Protein AF-A0A7Y5MEC4-F1 (afdb_monomer)

Structure (mmCIF, N/CA/C/O backbone):
data_AF-A0A7Y5MEC4-F1
#
_entry.id   AF-A0A7Y5MEC4-F1
#
loop_
_atom_site.group_PDB
_atom_site.id
_atom_site.type_symbol
_atom_site.label_atom_id
_atom_site.label_alt_id
_atom_site.label_comp_id
_atom_site.label_asym_id
_atom_site.label_entity_id
_atom_site.label_seq_id
_atom_site.pdbx_PDB_ins_code
_atom_site.Cartn_x
_atom_site.Cartn_y
_atom_site.Cartn_z
_atom_site.occupancy
_atom_site.B_iso_or_equiv
_atom_site.auth_seq_id
_atom_site.auth_comp_id
_atom_site.auth_asym_id
_atom_site.auth_atom_id
_atom_site.pdbx_PDB_model_num
ATOM 1 N N . MET A 1 1 ? 25.970 16.495 -40.097 1.00 57.34 1 MET A N 1
ATOM 2 C CA . MET A 1 1 ? 25.422 16.969 -41.390 1.00 57.34 1 MET A CA 1
ATOM 3 C C . MET A 1 1 ? 24.001 17.491 -41.197 1.00 57.34 1 MET A C 1
ATOM 5 O O . MET A 1 1 ? 23.224 16.815 -40.527 1.00 57.34 1 MET A O 1
ATOM 9 N N . PRO A 1 2 ? 23.646 18.664 -41.750 1.00 72.06 2 PRO A N 1
ATOM 10 C CA . PRO A 1 2 ? 22.309 19.242 -41.612 1.00 72.06 2 PRO A CA 1
ATOM 11 C C . PRO A 1 2 ? 21.247 18.375 -42.307 1.00 72.06 2 PRO A C 1
ATOM 13 O O . PRO A 1 2 ? 21.457 17.890 -43.427 1.00 72.06 2 PRO A O 1
ATOM 16 N N . LYS A 1 3 ? 20.114 18.167 -41.623 1.00 82.06 3 LYS A N 1
ATOM 17 C CA . LYS A 1 3 ? 18.958 17.402 -42.120 1.00 82.06 3 LYS A CA 1
ATOM 18 C C . LYS A 1 3 ? 18.258 18.204 -43.223 1.00 82.06 3 LYS A C 1
ATOM 20 O O . LYS A 1 3 ? 17.979 19.376 -43.014 1.00 82.06 3 LYS A O 1
ATOM 25 N N . THR A 1 4 ? 17.942 17.570 -44.356 1.00 87.00 4 THR A N 1
ATOM 26 C CA . THR A 1 4 ? 17.139 18.204 -45.421 1.00 87.00 4 THR A CA 1
ATOM 27 C C . THR A 1 4 ? 15.749 18.542 -44.904 1.00 87.00 4 THR A C 1
ATOM 29 O O . THR A 1 4 ? 15.162 17.752 -44.152 1.00 87.00 4 THR A O 1
ATOM 32 N N . SER A 1 5 ? 15.220 19.698 -45.285 1.00 91.81 5 SER A N 1
ATOM 33 C CA . SER A 1 5 ? 13.886 20.129 -44.871 1.00 91.81 5 SER A CA 1
ATOM 34 C C . SER A 1 5 ? 12.798 19.276 -45.548 1.00 91.81 5 SER A C 1
ATOM 36 O O . SER A 1 5 ? 13.018 18.648 -46.583 1.00 91.81 5 SER A O 1
ATOM 38 N N . ILE A 1 6 ? 11.601 19.189 -44.960 1.00 90.31 6 ILE A N 1
ATOM 39 C CA . ILE A 1 6 ? 10.481 18.454 -45.583 1.00 90.31 6 ILE A CA 1
ATOM 40 C C . ILE A 1 6 ? 10.092 19.035 -46.962 1.00 90.31 6 ILE A C 1
ATOM 42 O O . ILE A 1 6 ? 9.842 18.233 -47.866 1.00 90.31 6 ILE A O 1
ATOM 46 N N . PRO A 1 7 ? 10.076 20.368 -47.172 1.00 94.44 7 PRO A N 1
ATOM 47 C CA . PRO A 1 7 ? 9.883 20.960 -48.497 1.00 94.44 7 PRO A CA 1
ATOM 48 C C . PRO A 1 7 ? 10.911 20.490 -49.535 1.00 94.44 7 PRO A C 1
ATOM 50 O O . PRO A 1 7 ? 10.514 20.057 -50.615 1.00 94.44 7 PRO A O 1
ATOM 53 N N . GLU A 1 8 ? 12.204 20.470 -49.192 1.00 94.56 8 GLU A N 1
ATOM 54 C CA . GLU A 1 8 ? 13.262 19.972 -50.088 1.00 94.56 8 GLU A CA 1
ATOM 55 C C . GLU A 1 8 ? 13.022 18.516 -50.494 1.00 94.56 8 GLU A C 1
ATOM 57 O O . GLU A 1 8 ? 13.093 18.176 -51.670 1.00 94.56 8 GLU A O 1
ATOM 62 N N . ARG A 1 9 ? 12.662 17.652 -49.537 1.00 95.19 9 ARG A N 1
ATOM 63 C CA . ARG A 1 9 ? 12.383 16.231 -49.814 1.00 95.19 9 ARG A CA 1
ATOM 64 C C 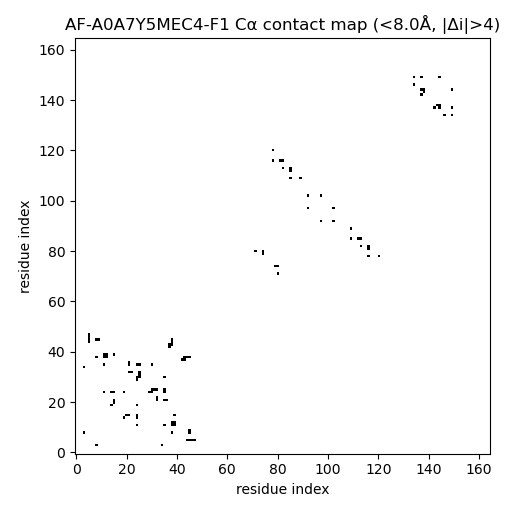. ARG A 1 9 ? 11.215 16.050 -50.782 1.00 95.19 9 ARG A C 1
ATOM 66 O O . ARG A 1 9 ? 11.245 15.156 -51.622 1.00 95.19 9 ARG A O 1
ATOM 73 N N . LYS A 1 10 ? 10.179 16.888 -50.668 1.00 95.38 10 LYS A N 1
ATOM 74 C CA . LYS A 1 10 ? 9.046 16.876 -51.603 1.00 95.38 10 LYS A CA 1
ATOM 75 C C . LYS A 1 10 ? 9.465 17.338 -52.998 1.00 95.38 10 LYS A C 1
ATOM 77 O O . LYS A 1 10 ? 9.006 16.738 -53.965 1.00 95.38 10 LYS A O 1
ATOM 82 N N . LYS A 1 11 ? 10.334 18.352 -53.098 1.00 96.75 11 LYS A N 1
ATOM 83 C CA . LYS A 1 11 ? 10.876 18.819 -54.383 1.00 96.75 11 LYS A CA 1
ATOM 84 C C . LYS A 1 11 ? 11.691 17.716 -55.070 1.00 96.75 11 LYS A C 1
ATOM 86 O O . LYS A 1 11 ? 11.413 17.422 -56.224 1.00 96.75 11 LYS A O 1
ATOM 91 N N . ILE A 1 12 ? 12.573 17.028 -54.336 1.00 96.75 12 ILE A N 1
ATOM 92 C CA . ILE A 1 12 ? 13.348 15.875 -54.841 1.00 96.75 12 ILE A CA 1
ATOM 93 C C . ILE A 1 12 ? 12.426 14.795 -55.421 1.00 96.75 12 ILE A C 1
ATOM 95 O O . ILE A 1 12 ? 12.640 14.331 -56.535 1.00 96.75 12 ILE A O 1
ATOM 99 N N . LEU A 1 13 ? 11.376 14.405 -54.687 1.00 96.00 13 LEU A N 1
ATOM 100 C CA . LEU A 1 13 ? 10.429 13.395 -55.172 1.00 96.00 13 LEU A CA 1
ATOM 101 C C . LEU A 1 13 ? 9.628 13.852 -56.392 1.00 96.00 13 LEU A C 1
ATOM 103 O O . LEU A 1 13 ? 9.186 13.003 -57.160 1.00 96.00 13 LEU A O 1
ATOM 107 N N . ARG A 1 14 ? 9.388 15.158 -56.541 1.00 97.12 14 ARG A N 1
ATOM 108 C CA . ARG A 1 14 ? 8.696 15.708 -57.706 1.00 97.12 14 ARG A CA 1
ATOM 109 C C . ARG A 1 14 ? 9.589 15.614 -58.939 1.00 97.12 14 ARG A C 1
ATOM 111 O O . ARG A 1 14 ? 9.205 14.933 -59.873 1.00 97.12 14 ARG A O 1
ATOM 118 N N . LEU A 1 15 ? 10.808 16.152 -58.859 1.00 97.06 15 LEU A N 1
ATOM 119 C CA . LEU A 1 15 ? 11.793 16.087 -59.944 1.00 97.06 15 LEU A CA 1
ATOM 120 C C . LEU A 1 15 ? 12.063 14.641 -60.379 1.00 97.06 15 LEU A C 1
ATOM 122 O O . LEU A 1 15 ? 12.055 14.334 -61.563 1.00 97.06 15 LEU A O 1
ATOM 126 N N . PHE A 1 16 ? 12.197 13.716 -59.426 1.00 96.94 16 PHE A N 1
ATOM 127 C CA . PHE A 1 16 ? 12.393 12.305 -59.759 1.00 96.94 16 PHE A CA 1
ATOM 128 C C . PHE A 1 16 ? 11.186 11.683 -60.486 1.00 96.94 16 PHE A C 1
ATOM 130 O O . PHE A 1 16 ? 11.358 10.878 -61.395 1.00 96.94 16 PHE A O 1
ATOM 137 N N . LYS A 1 17 ? 9.954 12.059 -60.114 1.00 96.62 17 LYS A N 1
ATOM 138 C CA . LYS A 1 17 ? 8.733 11.620 -60.818 1.00 96.62 17 LYS A CA 1
ATOM 139 C C . LYS A 1 17 ? 8.579 12.262 -62.193 1.00 96.62 17 LYS A C 1
ATOM 141 O O . LYS A 1 17 ? 7.991 11.640 -63.069 1.00 96.62 17 LYS A O 1
ATOM 146 N N . ASP A 1 18 ? 9.115 13.464 -62.358 1.00 97.19 18 ASP A N 1
ATOM 147 C CA . ASP A 1 18 ? 9.140 14.197 -63.622 1.00 97.19 18 ASP A CA 1
ATOM 148 C C . ASP A 1 18 ? 10.236 13.663 -64.576 1.00 97.19 18 ASP A C 1
ATOM 150 O O . ASP A 1 18 ? 10.350 14.133 -65.703 1.00 97.19 18 ASP A O 1
ATOM 154 N N . GLY A 1 19 ? 11.011 12.652 -64.153 1.00 97.00 19 GLY A N 1
ATOM 155 C CA . GLY A 1 19 ? 11.972 11.925 -64.988 1.00 97.00 19 GLY A CA 1
ATOM 156 C C . GLY A 1 19 ? 13.433 12.351 -64.828 1.00 97.00 19 GLY A C 1
ATOM 157 O O . GLY A 1 19 ? 14.292 11.789 -65.503 1.00 97.00 19 GLY A O 1
ATOM 158 N N . PHE A 1 20 ? 13.734 13.295 -63.931 1.00 97.12 20 PHE A N 1
ATOM 159 C CA . PHE A 1 20 ? 15.105 13.747 -63.691 1.00 97.12 20 PHE A CA 1
ATOM 160 C C . PHE A 1 20 ? 15.953 12.657 -63.026 1.00 97.12 20 PHE A C 1
ATOM 162 O O . PHE A 1 20 ? 15.521 11.960 -62.098 1.00 97.12 20 PHE A O 1
ATOM 169 N N . SER A 1 21 ? 17.199 12.546 -63.475 1.00 97.56 21 SER A N 1
ATOM 170 C CA . SER A 1 21 ? 18.200 11.652 -62.906 1.00 97.56 21 SER A CA 1
ATOM 171 C C . SER A 1 21 ? 18.686 12.141 -61.537 1.00 97.56 21 SER A C 1
ATOM 173 O O . SER A 1 21 ? 18.574 13.310 -61.169 1.00 97.56 21 SER A O 1
ATOM 175 N N . ILE A 1 22 ? 19.278 11.235 -60.752 1.00 95.31 22 ILE A N 1
ATOM 176 C CA . ILE A 1 22 ? 19.803 11.577 -59.421 1.00 95.31 22 ILE A CA 1
ATOM 177 C C . ILE A 1 22 ? 20.897 12.656 -59.509 1.00 95.31 22 ILE A C 1
ATOM 179 O O . ILE A 1 22 ? 20.962 13.498 -58.618 1.00 95.31 22 ILE A O 1
ATOM 183 N N . GLN A 1 23 ? 21.720 12.649 -60.563 1.00 97.06 23 GLN A N 1
ATOM 184 C CA . GLN A 1 23 ? 22.792 13.631 -60.768 1.00 97.06 23 GLN A CA 1
ATOM 185 C C . GLN A 1 23 ? 22.227 15.027 -61.051 1.00 97.06 23 GLN A C 1
ATOM 187 O O . GLN A 1 23 ? 22.593 15.973 -60.364 1.00 97.06 23 GLN A O 1
ATOM 192 N N . GLU A 1 24 ? 21.244 15.141 -61.946 1.00 97.44 24 GLU A N 1
ATOM 193 C CA . GLU A 1 24 ? 20.594 16.427 -62.246 1.00 97.44 24 GLU A CA 1
ATOM 194 C C . GLU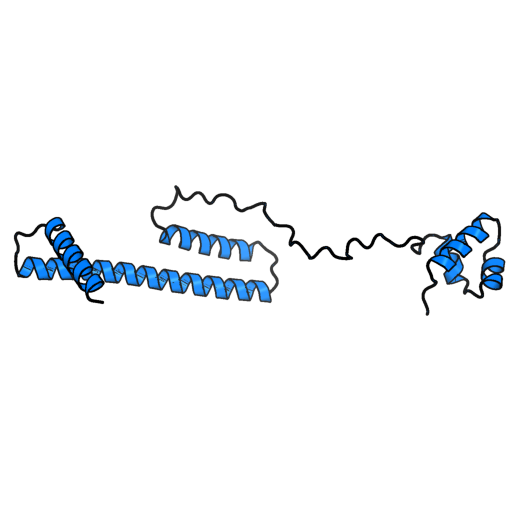 A 1 24 ? 19.933 17.034 -61.001 1.00 97.44 24 GLU A C 1
ATOM 196 O O . GLU A 1 24 ? 20.047 18.231 -60.748 1.00 97.44 24 GLU A O 1
ATOM 201 N N . ILE A 1 25 ? 19.303 16.203 -60.160 1.00 97.31 25 ILE A N 1
ATOM 202 C CA . ILE A 1 25 ? 18.698 16.659 -58.899 1.00 97.31 25 ILE A CA 1
ATOM 203 C C . ILE A 1 25 ? 19.771 17.100 -57.887 1.00 97.31 25 ILE A C 1
ATOM 205 O O . ILE A 1 25 ? 19.538 18.031 -57.109 1.00 97.31 25 ILE A O 1
ATOM 209 N N . MET A 1 26 ? 20.931 16.432 -57.855 1.00 97.00 26 MET A N 1
ATOM 210 C CA . MET A 1 26 ? 22.056 16.841 -57.005 1.00 97.00 26 MET A CA 1
ATOM 211 C C . MET A 1 26 ? 22.575 18.216 -57.406 1.00 97.00 26 MET A C 1
ATOM 213 O O . MET A 1 26 ? 22.766 19.051 -56.521 1.00 97.00 26 MET A O 1
ATOM 217 N N . ASP A 1 27 ? 22.755 18.439 -58.705 1.00 97.31 27 ASP A N 1
ATOM 218 C CA . ASP A 1 27 ? 23.302 19.677 -59.252 1.00 97.31 27 ASP A CA 1
ATOM 219 C C . ASP A 1 27 ? 22.308 20.833 -59.095 1.00 97.31 27 ASP A C 1
ATOM 221 O O . ASP A 1 27 ? 22.673 21.897 -58.595 1.00 97.31 27 ASP A O 1
ATOM 225 N N . GLU A 1 28 ? 21.023 20.612 -59.401 1.00 96.56 28 GLU A N 1
ATOM 226 C CA . GLU A 1 28 ? 19.985 21.645 -59.274 1.00 96.56 28 GLU A CA 1
ATOM 227 C C . GLU A 1 28 ? 19.785 22.090 -57.815 1.00 96.56 28 GLU A C 1
ATOM 229 O O . GLU A 1 28 ? 19.537 23.264 -57.534 1.00 96.56 28 GLU A O 1
ATOM 234 N N . MET A 1 29 ? 19.866 21.159 -56.859 1.00 95.50 29 MET A N 1
ATOM 235 C CA . MET A 1 29 ? 19.602 21.449 -55.444 1.00 95.50 29 MET A CA 1
ATOM 236 C C . MET A 1 29 ? 20.869 21.633 -54.600 1.00 95.50 29 MET A C 1
ATOM 238 O O . MET A 1 29 ? 20.753 21.910 -53.403 1.00 95.50 29 MET A O 1
ATOM 242 N N . ASN A 1 30 ? 22.056 21.473 -55.193 1.00 95.88 30 ASN A N 1
ATOM 243 C CA . ASN A 1 30 ? 23.352 21.430 -54.512 1.00 95.88 30 ASN A CA 1
ATOM 244 C C . ASN A 1 30 ? 23.342 20.490 -53.284 1.00 95.88 30 ASN A C 1
ATOM 246 O O . ASN A 1 30 ? 23.681 20.863 -52.154 1.00 95.88 30 ASN A O 1
ATOM 250 N N . LEU A 1 31 ? 22.863 19.258 -53.487 1.00 95.00 31 LEU A N 1
ATOM 251 C CA . LEU A 1 31 ? 22.728 18.242 -52.440 1.00 95.00 31 LEU A CA 1
ATOM 252 C C . LEU A 1 31 ? 23.649 17.051 -52.692 1.00 95.00 31 LEU A C 1
ATOM 254 O O . LEU A 1 31 ? 23.906 16.656 -53.821 1.00 95.00 31 LEU A O 1
ATOM 258 N N . SER A 1 32 ? 24.098 16.405 -51.612 1.00 95.25 32 SER A N 1
ATOM 259 C CA . SER A 1 32 ? 24.890 15.183 -51.740 1.00 95.25 32 SER A CA 1
ATOM 260 C C . SER A 1 32 ? 24.057 14.015 -52.276 1.00 95.25 32 SER A C 1
ATOM 262 O O . SER A 1 32 ? 22.882 13.861 -51.928 1.00 95.25 32 SER A O 1
ATOM 264 N N . TYR A 1 33 ? 24.709 13.130 -53.033 1.00 94.25 33 TYR A N 1
ATOM 265 C CA . TYR A 1 33 ? 24.117 11.908 -53.587 1.00 94.25 33 TYR A CA 1
ATOM 266 C C . TYR A 1 33 ? 23.288 11.130 -52.561 1.00 94.25 33 TYR A C 1
ATOM 268 O O . TYR A 1 33 ? 22.117 10.830 -52.785 1.00 94.25 33 TYR A O 1
ATOM 276 N N . PHE A 1 34 ? 23.851 10.886 -51.373 1.00 92.50 34 PHE A N 1
ATOM 277 C CA . PHE A 1 34 ? 23.171 10.140 -50.314 1.00 92.50 34 PHE A CA 1
ATOM 278 C C . PHE A 1 34 ? 21.879 10.805 -49.827 1.00 92.50 34 PHE A C 1
ATOM 280 O O . PHE A 1 34 ? 20.951 10.105 -49.424 1.00 92.50 34 PHE A O 1
ATOM 287 N N . LYS A 1 35 ? 21.786 12.141 -49.844 1.00 92.31 35 LYS A N 1
ATOM 288 C CA . LYS A 1 35 ? 20.556 12.846 -49.455 1.00 92.31 35 LYS A CA 1
ATOM 289 C C . LYS A 1 35 ? 19.454 12.623 -50.484 1.00 92.31 35 LYS A C 1
ATOM 291 O O . LYS A 1 35 ? 18.337 12.299 -50.089 1.00 92.31 35 LYS A O 1
ATOM 296 N N . VAL A 1 36 ? 19.779 12.757 -51.768 1.00 94.00 36 VAL A N 1
ATOM 297 C CA . VAL A 1 36 ? 18.835 12.541 -52.873 1.00 94.00 36 VAL A CA 1
ATOM 298 C C . VAL A 1 36 ? 18.404 11.073 -52.909 1.00 94.00 36 VAL A C 1
ATOM 300 O O . VAL A 1 36 ? 17.213 10.775 -52.822 1.00 94.00 36 VAL A O 1
ATOM 3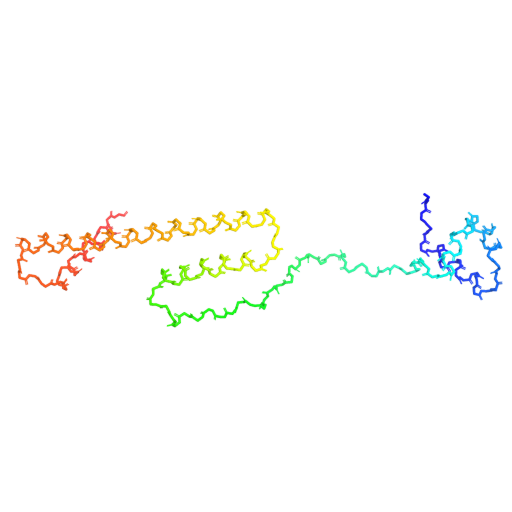03 N N . TYR A 1 37 ? 19.367 10.149 -52.878 1.00 94.00 37 TYR A N 1
ATOM 304 C CA . TYR A 1 37 ? 19.128 8.705 -52.881 1.00 94.00 37 TYR A CA 1
ATOM 305 C C . TYR A 1 37 ? 18.225 8.245 -51.726 1.00 94.00 37 TYR A C 1
ATOM 307 O O . TYR A 1 37 ? 17.242 7.542 -51.947 1.00 94.00 37 TYR A O 1
ATOM 315 N N . ASN A 1 38 ? 18.497 8.675 -50.488 1.00 93.19 38 ASN A N 1
ATOM 316 C CA . ASN A 1 38 ? 17.699 8.262 -49.327 1.00 93.19 38 ASN A CA 1
ATOM 317 C C . ASN A 1 38 ? 16.252 8.783 -49.367 1.00 93.19 38 ASN A C 1
ATOM 319 O O . ASN A 1 38 ? 15.361 8.152 -48.794 1.00 93.19 38 ASN A O 1
ATOM 323 N N . VAL A 1 39 ? 16.011 9.926 -50.017 1.00 93.88 39 VAL A N 1
ATOM 324 C CA . VAL A 1 39 ? 14.658 10.463 -50.216 1.00 93.88 39 VAL A CA 1
ATOM 325 C C . VAL A 1 39 ? 13.918 9.666 -51.286 1.00 93.88 39 VAL A C 1
ATOM 327 O O . VAL A 1 39 ? 12.783 9.261 -51.041 1.00 93.88 39 VAL A O 1
ATOM 330 N N . VAL A 1 40 ? 14.568 9.382 -52.419 1.00 94.25 40 VAL A N 1
ATOM 331 C CA . VAL A 1 40 ? 14.000 8.578 -53.517 1.00 94.25 40 VAL A CA 1
ATOM 332 C C . VAL A 1 40 ? 13.665 7.156 -53.053 1.00 94.25 40 VAL A C 1
ATOM 334 O O . VAL A 1 40 ? 12.580 6.657 -53.326 1.00 94.25 40 VAL A O 1
ATOM 337 N N . GLN A 1 41 ? 14.541 6.539 -52.258 1.00 94.25 41 GLN A N 1
ATOM 338 C CA . GLN A 1 41 ? 14.341 5.205 -51.674 1.00 94.25 41 GLN A CA 1
ATOM 339 C C . GLN A 1 41 ? 13.315 5.168 -50.525 1.00 94.25 41 GLN A C 1
ATOM 341 O O . GLN A 1 41 ? 13.139 4.132 -49.888 1.00 94.25 41 GLN A O 1
ATOM 346 N N . GLY A 1 42 ? 12.681 6.294 -50.177 1.00 90.31 42 GLY A N 1
ATOM 347 C CA . GLY A 1 42 ? 11.663 6.343 -49.121 1.00 90.31 42 GLY A CA 1
ATOM 348 C C . GLY A 1 42 ? 12.192 6.116 -47.699 1.00 90.31 42 GLY A C 1
ATOM 349 O O . GLY A 1 42 ? 11.406 5.980 -46.763 1.00 90.31 42 GLY A O 1
ATOM 350 N N . ARG A 1 43 ? 13.515 6.129 -47.492 1.00 88.88 43 ARG A N 1
ATOM 351 C CA . ARG A 1 43 ? 14.149 5.940 -46.170 1.00 88.88 43 ARG A CA 1
ATOM 352 C C . ARG A 1 43 ? 13.967 7.144 -45.248 1.00 88.88 43 ARG A C 1
ATOM 354 O O . ARG A 1 43 ? 14.267 7.084 -44.057 1.00 88.88 43 ARG A O 1
ATOM 361 N N . VAL A 1 44 ? 13.484 8.258 -45.795 1.00 89.06 44 VAL A N 1
ATOM 362 C CA . VAL A 1 44 ? 13.280 9.512 -45.078 1.00 89.06 44 VAL A CA 1
ATOM 363 C C . VAL A 1 44 ? 11.809 9.910 -45.135 1.00 89.06 44 VAL A C 1
ATOM 365 O O . VAL A 1 44 ? 11.214 10.002 -46.205 1.00 89.06 44 VAL A O 1
ATOM 368 N N . LYS A 1 45 ? 11.221 10.223 -43.973 1.00 86.75 45 LYS A N 1
ATOM 369 C CA . LYS A 1 45 ? 9.831 10.695 -43.881 1.00 86.75 45 LYS A CA 1
ATOM 370 C C . LYS A 1 45 ? 9.650 11.996 -44.676 1.00 86.75 45 LYS A C 1
ATOM 372 O O . LYS A 1 45 ? 10.342 12.987 -44.422 1.00 86.75 45 LYS A O 1
ATOM 377 N N . THR A 1 46 ? 8.704 12.001 -45.612 1.00 83.00 46 THR A N 1
ATOM 378 C CA . THR A 1 46 ? 8.388 13.145 -46.497 1.00 83.00 46 THR A CA 1
ATOM 379 C C . THR A 1 46 ? 7.134 13.913 -46.083 1.00 83.00 46 THR A C 1
ATOM 381 O O . THR A 1 46 ? 6.808 14.958 -46.649 1.00 83.00 46 THR A O 1
ATOM 384 N N . ARG A 1 47 ? 6.439 13.423 -45.056 1.00 84.31 47 ARG A N 1
ATOM 385 C CA . ARG A 1 47 ? 5.326 14.102 -44.395 1.00 84.31 47 ARG A CA 1
ATOM 386 C C . ARG A 1 47 ? 5.720 14.401 -42.956 1.00 84.31 47 ARG A C 1
ATOM 388 O O . ARG A 1 47 ? 6.455 13.628 -42.338 1.00 84.31 47 ARG A O 1
ATOM 395 N N . TYR A 1 48 ? 5.214 15.509 -42.421 1.00 77.50 48 TYR A N 1
ATOM 396 C CA . TYR A 1 48 ? 5.199 15.697 -40.977 1.00 77.50 48 TYR A CA 1
ATOM 397 C C . TYR A 1 48 ? 4.364 14.552 -40.405 1.00 77.50 48 TYR A C 1
ATOM 399 O O . TYR A 1 48 ? 3.198 14.405 -40.764 1.00 77.50 48 TYR A O 1
ATOM 407 N N . SER A 1 49 ? 4.963 13.702 -39.570 1.00 67.50 49 SER A N 1
ATOM 408 C CA . SER A 1 49 ? 4.157 12.812 -38.740 1.00 67.50 49 SER A CA 1
ATOM 409 C C . SER A 1 49 ? 3.220 13.695 -37.929 1.00 67.50 49 SER A C 1
ATOM 411 O O . SER A 1 49 ? 3.691 14.691 -37.367 1.00 67.50 49 SER A O 1
ATOM 413 N N . HIS A 1 50 ? 1.930 13.357 -37.863 1.00 63.28 50 HIS A N 1
ATOM 414 C CA . HIS A 1 50 ? 1.056 13.989 -36.884 1.00 63.28 50 HIS A CA 1
ATOM 415 C C . HIS A 1 50 ? 1.728 13.833 -35.524 1.00 63.28 50 HIS A C 1
ATOM 417 O O . HIS A 1 50 ? 1.956 12.725 -35.046 1.00 63.28 50 HIS A O 1
ATOM 423 N N . ARG A 1 51 ? 2.157 14.960 -34.954 1.00 56.75 51 ARG A N 1
ATOM 424 C CA . ARG A 1 51 ? 2.636 15.007 -33.582 1.00 56.75 51 ARG A CA 1
ATOM 425 C C . ARG A 1 51 ? 1.377 14.831 -32.739 1.00 56.75 51 ARG A C 1
ATOM 427 O O . ARG A 1 51 ? 0.671 15.806 -32.513 1.00 56.75 51 ARG A O 1
ATOM 434 N N . SER A 1 52 ? 1.083 13.601 -32.331 1.00 57.34 52 SER A N 1
ATOM 435 C CA . SER A 1 52 ? 0.044 13.315 -31.333 1.00 57.34 52 SER A CA 1
ATOM 436 C C . SER A 1 52 ? 0.350 13.985 -29.985 1.00 57.34 52 SER A C 1
ATOM 438 O O . SER A 1 52 ? -0.547 14.175 -29.178 1.00 57.34 52 SER A O 1
ATOM 440 N N . ASP A 1 53 ? 1.601 14.413 -29.776 1.00 57.59 53 ASP A N 1
ATOM 441 C CA . ASP A 1 53 ? 2.110 14.939 -28.503 1.00 57.59 53 ASP A CA 1
ATOM 442 C C . ASP A 1 53 ? 2.094 16.471 -28.368 1.00 57.59 53 ASP A C 1
ATOM 444 O O . ASP A 1 53 ? 2.758 17.022 -27.491 1.00 57.59 53 ASP A O 1
ATOM 448 N N . LYS A 1 54 ? 1.364 17.216 -29.209 1.00 54.09 54 LYS A N 1
ATOM 449 C CA . LYS A 1 54 ? 1.093 18.632 -28.897 1.00 54.09 54 LYS A CA 1
ATOM 450 C C . LYS A 1 54 ? -0.172 18.737 -28.045 1.00 54.09 54 LYS A C 1
ATOM 452 O O . LYS A 1 54 ? -1.234 19.055 -28.560 1.00 54.09 54 LYS A O 1
ATOM 457 N N . GLY A 1 55 ? -0.023 18.499 -26.742 1.00 56.44 55 GLY A N 1
ATOM 458 C CA . GLY A 1 55 ? -0.991 18.962 -25.740 1.00 56.44 55 GLY A CA 1
ATOM 459 C C . GLY A 1 55 ? -1.903 17.911 -25.114 1.00 56.44 55 GLY A C 1
ATOM 460 O O . GLY A 1 55 ? -2.820 18.284 -24.394 1.00 56.44 55 GLY A O 1
ATOM 461 N N . ILE A 1 56 ? -1.649 16.619 -25.312 1.00 50.81 56 ILE A N 1
ATOM 462 C CA . ILE A 1 56 ? -2.204 15.610 -24.410 1.00 50.81 56 ILE A CA 1
ATOM 463 C C . ILE A 1 56 ? -1.218 15.549 -23.246 1.00 50.81 56 ILE A C 1
ATOM 465 O O . ILE A 1 56 ? -0.135 14.972 -23.363 1.00 50.81 56 ILE A O 1
ATOM 469 N N . SER A 1 57 ? -1.563 16.208 -22.131 1.00 49.75 57 SER A N 1
ATOM 470 C CA . SER A 1 57 ? -1.058 15.789 -20.822 1.00 49.75 57 SER A CA 1
ATOM 471 C C . SER A 1 57 ? -1.083 14.268 -20.824 1.00 49.75 57 SER A C 1
ATOM 473 O O . SER A 1 57 ? -2.056 13.696 -21.312 1.00 49.75 57 SER A O 1
ATOM 475 N N . ARG A 1 58 ? -0.031 13.585 -20.361 1.00 50.00 58 ARG A N 1
ATOM 476 C CA . ARG A 1 58 ? -0.171 12.157 -20.076 1.00 50.00 58 ARG A CA 1
ATOM 477 C C . ARG A 1 58 ? -1.312 12.050 -19.063 1.00 50.00 58 ARG A C 1
ATOM 479 O O . ARG A 1 58 ? -1.073 12.121 -17.865 1.00 50.00 58 ARG A O 1
ATOM 486 N N . LYS A 1 59 ? -2.550 11.896 -19.536 1.00 52.03 59 LYS A N 1
ATOM 487 C CA . LYS A 1 59 ? -3.516 11.051 -18.880 1.00 52.03 59 LYS A CA 1
ATOM 488 C C . LYS A 1 59 ? -2.767 9.741 -18.864 1.00 52.03 59 LYS A C 1
ATOM 490 O O . LYS A 1 59 ? -2.604 9.093 -19.901 1.00 52.03 59 LYS A O 1
ATOM 495 N N . VAL A 1 60 ? -2.136 9.483 -17.718 1.00 55.25 60 VAL A N 1
ATOM 496 C CA . VAL A 1 60 ? -1.909 8.133 -17.229 1.00 55.25 60 VAL A CA 1
ATOM 497 C C . VAL A 1 60 ? -3.116 7.381 -17.752 1.00 55.25 60 VAL A C 1
ATOM 499 O O . VAL A 1 60 ? -4.239 7.798 -17.476 1.00 55.25 60 VAL A O 1
ATOM 502 N N . LYS A 1 61 ? -2.907 6.459 -18.699 1.00 49.75 61 LYS A N 1
ATOM 503 C CA . LYS A 1 61 ? -3.988 5.554 -19.060 1.00 49.75 61 LYS A CA 1
ATOM 504 C C . LYS A 1 61 ? -4.389 4.997 -17.718 1.00 49.75 61 LYS A C 1
ATOM 506 O O . LYS A 1 61 ? -3.547 4.358 -17.093 1.00 49.75 61 LYS A O 1
ATOM 511 N N . ASP A 1 62 ? -5.565 5.390 -17.249 1.00 49.78 62 ASP A N 1
ATOM 512 C CA . ASP A 1 62 ? -6.126 4.829 -16.052 1.00 49.78 62 ASP A CA 1
ATOM 513 C C . ASP A 1 62 ? -6.044 3.330 -16.299 1.00 49.78 62 ASP A C 1
ATOM 515 O O . ASP A 1 62 ? -6.688 2.791 -17.207 1.00 49.78 62 ASP A O 1
ATOM 519 N N . ASP A 1 63 ? -5.177 2.663 -15.543 1.00 54.06 63 ASP A N 1
ATOM 520 C CA . ASP A 1 63 ? -5.251 1.232 -15.313 1.00 54.06 63 ASP A CA 1
ATOM 521 C C . ASP A 1 63 ? -6.529 0.998 -14.477 1.00 54.06 63 ASP A C 1
ATOM 523 O O . ASP A 1 63 ? -6.520 0.403 -13.410 1.00 54.06 63 ASP A O 1
ATOM 527 N N . GLU A 1 64 ? -7.667 1.489 -14.985 1.00 48.56 64 GLU A N 1
ATOM 528 C CA . GLU A 1 64 ? -9.039 1.315 -14.507 1.00 48.56 64 GLU A CA 1
ATOM 529 C C . GLU A 1 64 ? -9.471 -0.154 -14.624 1.00 48.56 64 GLU A C 1
ATOM 531 O O . GLU A 1 64 ? -10.566 -0.544 -14.228 1.00 48.56 64 GLU A O 1
ATOM 536 N N . LYS A 1 65 ? -8.596 -1.007 -15.157 1.00 48.41 65 LYS A N 1
ATOM 537 C CA . LYS A 1 65 ? -8.752 -2.450 -15.162 1.00 48.41 65 LYS A CA 1
ATOM 538 C C . LYS A 1 65 ? -7.907 -3.031 -14.040 1.00 48.41 65 LYS A C 1
ATOM 540 O O . LYS A 1 65 ? -6.751 -3.351 -14.281 1.00 48.41 65 LYS A O 1
ATOM 545 N N . LEU A 1 66 ? -8.546 -3.176 -12.876 1.00 50.66 66 LEU A N 1
ATOM 546 C CA . LEU A 1 66 ? -8.201 -4.004 -11.702 1.00 50.66 66 LEU A CA 1
ATOM 547 C C . LEU A 1 66 ? -8.238 -3.242 -10.366 1.00 50.66 66 LEU A C 1
ATOM 549 O O . LEU A 1 66 ? -7.469 -3.530 -9.456 1.00 50.66 66 LEU A O 1
ATOM 553 N N . ALA A 1 67 ? -9.226 -2.370 -10.164 1.00 51.97 67 ALA A N 1
ATOM 554 C CA . ALA A 1 67 ? -9.942 -2.465 -8.893 1.00 51.97 67 ALA A CA 1
ATOM 555 C C . ALA A 1 67 ? -10.891 -3.668 -9.014 1.00 51.97 67 ALA A C 1
ATOM 557 O O . ALA A 1 67 ? -12.091 -3.510 -9.221 1.00 51.97 67 ALA A O 1
ATOM 558 N N . GLU A 1 68 ? -10.338 -4.888 -8.989 1.00 60.97 68 GLU A N 1
ATOM 559 C CA . GLU A 1 68 ? -11.146 -6.044 -8.600 1.00 60.97 68 GLU A CA 1
ATOM 560 C C . GLU A 1 68 ? -11.794 -5.640 -7.276 1.00 60.97 68 GLU A C 1
ATOM 562 O O . GLU A 1 68 ? -11.083 -5.250 -6.346 1.00 60.97 68 GLU A O 1
ATOM 567 N N . GLN A 1 69 ? -13.131 -5.604 -7.233 1.00 61.22 69 GLN A N 1
ATOM 568 C CA . GLN A 1 69 ? -13.844 -5.385 -5.981 1.00 61.22 69 GLN A CA 1
ATOM 569 C C . GLN A 1 69 ? -13.287 -6.404 -5.003 1.00 61.22 69 GLN A C 1
ATOM 571 O O . GLN A 1 69 ? -13.435 -7.609 -5.210 1.00 61.22 69 GLN A O 1
ATOM 576 N N . VAL A 1 70 ? -12.554 -5.919 -4.003 1.00 68.00 70 VAL A N 1
ATOM 577 C CA . VAL A 1 70 ? -11.992 -6.826 -3.024 1.00 68.00 70 VAL A CA 1
ATOM 578 C C . VAL A 1 70 ? -13.171 -7.340 -2.231 1.00 68.00 70 VAL A C 1
ATOM 580 O O . VAL A 1 70 ? -13.871 -6.557 -1.593 1.00 68.00 70 VAL A O 1
ATOM 583 N N . ASP A 1 71 ? -13.412 -8.638 -2.345 1.00 78.19 71 ASP A N 1
ATOM 584 C CA . ASP A 1 71 ? -14.457 -9.304 -1.596 1.00 78.19 71 ASP A CA 1
ATOM 585 C C . ASP A 1 71 ? -14.151 -9.160 -0.100 1.00 78.19 71 ASP A C 1
ATOM 587 O O . ASP A 1 71 ? -13.170 -9.706 0.414 1.00 78.19 71 ASP A O 1
ATOM 591 N N . LEU A 1 72 ? -14.947 -8.330 0.574 1.00 79.62 72 LEU A N 1
ATOM 592 C CA . LEU A 1 72 ? -14.827 -8.072 2.005 1.00 79.62 72 LEU A CA 1
ATOM 593 C C . LEU A 1 72 ? -15.570 -9.124 2.832 1.00 79.62 72 LEU A C 1
ATOM 595 O O . LEU A 1 72 ? -15.339 -9.198 4.036 1.00 79.62 72 LEU A O 1
ATOM 599 N N . GLU A 1 73 ? -16.418 -9.954 2.215 1.00 85.62 73 GLU A N 1
ATOM 600 C CA . GLU A 1 73 ? -17.228 -10.949 2.928 1.00 85.62 73 GLU A CA 1
ATOM 601 C C . GLU A 1 73 ? -16.358 -12.034 3.585 1.00 85.62 73 GLU A C 1
ATOM 603 O O . GLU A 1 73 ? -16.766 -12.658 4.562 1.00 85.62 73 GLU A O 1
ATOM 608 N N . GLY A 1 74 ? -15.124 -12.220 3.103 1.00 85.56 74 GLY A N 1
ATOM 609 C CA . GLY A 1 74 ? -14.153 -13.155 3.672 1.00 85.56 74 GLY A CA 1
ATOM 610 C C . GLY A 1 74 ? -13.437 -12.681 4.943 1.00 85.56 74 GLY A C 1
ATOM 611 O O . GLY A 1 74 ? -12.650 -13.451 5.498 1.00 85.56 74 GLY A O 1
ATOM 612 N N . PHE A 1 75 ? -13.660 -11.445 5.407 1.00 87.75 75 PHE A N 1
ATOM 613 C CA . PHE A 1 75 ? -12.915 -10.863 6.528 1.00 87.75 75 PHE A CA 1
ATOM 614 C C . PHE A 1 75 ? -13.833 -10.471 7.688 1.00 87.75 75 PHE A C 1
ATOM 616 O O . PHE A 1 75 ? -14.773 -9.698 7.530 1.00 87.75 75 PHE A O 1
ATOM 623 N N . ASN A 1 76 ? -13.510 -10.963 8.887 1.00 86.62 76 ASN A N 1
ATOM 624 C CA . ASN A 1 76 ? -14.252 -10.639 10.110 1.00 86.62 76 ASN A CA 1
ATOM 625 C C . ASN A 1 76 ? -13.819 -9.302 10.731 1.00 86.62 76 ASN A C 1
ATOM 627 O O . ASN A 1 76 ? -14.573 -8.690 11.485 1.00 86.62 76 ASN A O 1
ATOM 631 N N . ASP A 1 77 ? -12.588 -8.868 10.452 1.00 87.44 77 ASP A N 1
ATOM 632 C CA . ASP A 1 77 ? -11.983 -7.658 11.002 1.00 87.44 77 ASP A CA 1
ATOM 633 C C . ASP A 1 77 ? -11.185 -6.932 9.907 1.00 87.44 77 ASP A C 1
ATOM 635 O O . ASP A 1 77 ? -10.553 -7.546 9.042 1.00 87.44 77 ASP A O 1
ATOM 639 N N . VAL A 1 78 ? -11.166 -5.601 9.984 1.00 85.06 78 VAL A N 1
ATOM 640 C CA . VAL A 1 78 ? -10.341 -4.720 9.147 1.00 85.06 78 VAL A CA 1
ATOM 641 C C . VAL A 1 78 ? -8.860 -5.088 9.268 1.00 85.06 78 VAL A C 1
ATOM 643 O O . VAL A 1 78 ? -8.111 -4.989 8.298 1.00 85.06 78 VAL A O 1
ATOM 646 N N . HIS A 1 79 ? -8.429 -5.548 10.444 1.00 87.25 79 HIS A N 1
ATOM 647 C CA . HIS A 1 79 ? -7.051 -5.980 10.670 1.00 87.25 79 HIS A CA 1
ATOM 648 C C . HIS A 1 79 ? -6.671 -7.177 9.792 1.00 87.25 79 HIS A C 1
ATOM 650 O O . HIS A 1 79 ? -5.621 -7.143 9.151 1.00 87.25 79 HIS A O 1
ATOM 656 N N . ASP A 1 80 ? -7.535 -8.190 9.712 1.00 87.38 80 ASP A N 1
ATOM 657 C CA . ASP A 1 80 ? -7.295 -9.401 8.919 1.00 87.38 80 ASP A CA 1
ATOM 658 C C . ASP A 1 80 ? -7.219 -9.062 7.426 1.00 87.38 80 ASP A C 1
ATOM 660 O O . ASP A 1 80 ? -6.342 -9.542 6.702 1.00 87.38 80 ASP A O 1
ATOM 664 N N . PHE A 1 81 ? -8.095 -8.158 6.979 1.00 89.31 81 PHE A N 1
ATOM 665 C CA . PHE A 1 81 ? -8.065 -7.620 5.624 1.00 89.31 81 PHE A CA 1
ATOM 666 C C . PHE A 1 81 ? -6.734 -6.921 5.316 1.00 89.31 81 PHE A C 1
ATOM 668 O O . PHE A 1 81 ? -6.103 -7.193 4.292 1.00 89.31 81 PHE A O 1
ATOM 675 N N . MET A 1 82 ? -6.270 -6.044 6.208 1.00 90.25 82 MET A N 1
ATOM 676 C CA . MET A 1 82 ? -5.015 -5.316 6.017 1.00 90.25 82 MET A CA 1
ATOM 677 C C . MET A 1 82 ? -3.800 -6.254 6.002 1.00 90.25 82 MET A C 1
ATOM 679 O O . MET A 1 82 ? -2.905 -6.077 5.173 1.00 90.25 82 MET A O 1
ATOM 683 N N . GLU A 1 83 ? -3.770 -7.284 6.854 1.00 92.38 83 GLU A N 1
ATOM 684 C CA . GLU A 1 83 ? -2.718 -8.310 6.816 1.00 92.38 83 GLU A CA 1
ATOM 685 C C . GLU A 1 83 ? -2.712 -9.058 5.485 1.00 92.38 83 GLU A C 1
ATOM 687 O O . GLU A 1 83 ? -1.655 -9.233 4.870 1.00 92.38 83 GLU A O 1
ATOM 692 N N . HIS A 1 84 ? -3.892 -9.438 4.997 1.00 90.44 84 HIS A N 1
ATOM 693 C CA . HIS A 1 84 ? -4.027 -10.083 3.701 1.00 90.44 84 HIS A CA 1
ATOM 694 C C . HIS A 1 84 ? -3.519 -9.190 2.555 1.00 90.44 84 HIS A C 1
ATOM 696 O O . HIS A 1 84 ? -2.760 -9.658 1.702 1.00 90.44 84 HIS A O 1
ATOM 702 N N . GLN A 1 85 ? -3.850 -7.895 2.560 1.00 89.38 85 GLN A N 1
ATOM 703 C CA . GLN A 1 85 ? -3.360 -6.944 1.555 1.00 89.38 85 GLN A CA 1
ATOM 704 C C . GLN A 1 85 ? -1.833 -6.798 1.578 1.00 89.38 85 GLN A C 1
ATOM 706 O O . GLN A 1 85 ? -1.197 -6.841 0.522 1.00 89.38 85 GLN A O 1
ATOM 711 N N . ILE A 1 86 ? -1.219 -6.705 2.763 1.00 93.31 86 ILE A N 1
ATOM 712 C CA . ILE A 1 86 ? 0.247 -6.660 2.909 1.00 93.31 86 ILE A CA 1
ATOM 713 C C . ILE A 1 86 ? 0.887 -7.898 2.262 1.00 93.31 86 ILE A C 1
ATOM 715 O O . ILE A 1 86 ? 1.856 -7.776 1.507 1.00 93.31 86 ILE A O 1
ATOM 719 N N . VAL A 1 87 ? 0.325 -9.089 2.498 1.00 93.62 87 VAL A N 1
ATOM 720 C CA . VAL A 1 87 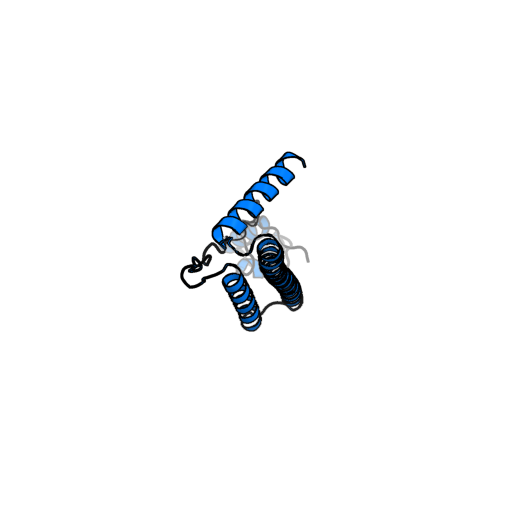? 0.817 -10.346 1.909 1.00 93.62 87 VAL A CA 1
ATOM 721 C C . VAL A 1 87 ? 0.653 -10.365 0.388 1.00 93.62 87 VAL A C 1
ATOM 723 O O . VAL A 1 87 ? 1.566 -10.801 -0.321 1.00 93.62 87 VAL A O 1
ATOM 726 N N . LEU A 1 88 ? -0.478 -9.887 -0.140 1.00 90.50 88 LEU A N 1
ATOM 727 C CA . LEU A 1 88 ? -0.708 -9.812 -1.584 1.00 90.50 88 LEU A CA 1
ATOM 728 C C . LEU A 1 88 ? 0.288 -8.882 -2.279 1.00 90.50 88 LEU A C 1
ATOM 730 O O . LEU A 1 88 ? 0.858 -9.264 -3.305 1.00 90.50 88 LEU A O 1
ATOM 734 N N . ILE A 1 89 ? 0.545 -7.704 -1.707 1.00 91.00 89 ILE A N 1
ATOM 735 C CA . ILE A 1 89 ? 1.527 -6.753 -2.239 1.00 91.00 89 ILE A CA 1
ATOM 736 C C . ILE A 1 89 ? 2.933 -7.364 -2.172 1.00 91.00 89 ILE A C 1
ATOM 738 O O . ILE A 1 89 ? 3.650 -7.376 -3.170 1.00 91.00 89 ILE A O 1
ATOM 742 N N . ALA A 1 90 ? 3.317 -7.970 -1.045 1.00 92.25 90 ALA A N 1
ATOM 743 C CA . ALA A 1 90 ? 4.611 -8.644 -0.929 1.00 92.25 90 ALA A CA 1
ATOM 744 C C . ALA A 1 90 ? 4.775 -9.770 -1.971 1.00 92.25 90 ALA A C 1
ATOM 746 O O . ALA A 1 90 ? 5.841 -9.946 -2.566 1.00 92.25 90 ALA A O 1
ATOM 747 N N . ARG A 1 91 ? 3.702 -10.521 -2.250 1.00 90.31 91 ARG A N 1
ATOM 748 C CA . ARG A 1 91 ? 3.690 -11.558 -3.289 1.00 90.31 91 ARG A CA 1
ATOM 749 C C . ARG A 1 91 ? 3.793 -10.960 -4.693 1.00 90.31 91 ARG A C 1
ATOM 751 O O . ARG A 1 91 ? 4.494 -11.531 -5.532 1.00 90.31 91 ARG A O 1
ATOM 758 N N . SER A 1 92 ? 3.108 -9.851 -4.972 1.00 86.94 92 SER A N 1
ATOM 759 C CA . SER A 1 92 ? 3.138 -9.204 -6.289 1.00 86.94 92 SER A CA 1
ATOM 760 C C . SER A 1 92 ? 4.529 -8.654 -6.609 1.00 86.94 92 SER A C 1
ATOM 762 O O . SER A 1 92 ? 5.002 -8.849 -7.728 1.00 86.94 92 SER A O 1
ATOM 764 N N . MET A 1 93 ? 5.242 -8.119 -5.611 1.00 90.12 93 MET A N 1
ATOM 765 C CA . MET A 1 93 ? 6.628 -7.641 -5.735 1.00 90.12 93 MET A CA 1
ATOM 766 C C . MET A 1 93 ? 7.622 -8.711 -6.206 1.00 90.12 93 MET A C 1
ATOM 768 O O . MET A 1 93 ? 8.620 -8.386 -6.856 1.00 90.12 93 MET A O 1
ATOM 772 N N . ASN A 1 94 ? 7.360 -9.982 -5.884 1.00 86.75 94 ASN A N 1
ATOM 773 C CA . ASN A 1 94 ? 8.192 -11.109 -6.313 1.00 86.75 94 ASN A CA 1
ATOM 774 C C . ASN A 1 94 ? 7.872 -11.580 -7.739 1.00 86.75 94 ASN A C 1
ATOM 776 O O . ASN A 1 94 ? 8.728 -12.170 -8.394 1.00 86.75 94 ASN A O 1
ATOM 780 N N . LYS A 1 95 ? 6.650 -11.337 -8.227 1.00 85.38 95 LYS A N 1
ATOM 781 C CA . LYS A 1 95 ? 6.207 -11.753 -9.568 1.00 85.38 95 LYS A CA 1
ATOM 782 C C . LYS A 1 95 ? 6.537 -10.717 -10.639 1.00 85.38 95 LYS A C 1
ATOM 784 O O . LYS A 1 95 ? 6.784 -11.075 -11.789 1.00 85.38 95 LYS A O 1
ATOM 789 N N . THR A 1 96 ? 6.516 -9.437 -10.285 1.00 85.44 96 THR A N 1
ATOM 790 C CA . THR A 1 96 ? 6.742 -8.335 -11.219 1.00 85.44 96 THR A CA 1
ATOM 791 C C . THR A 1 96 ? 8.234 -8.027 -11.369 1.00 85.44 96 THR A C 1
ATOM 793 O O . THR A 1 96 ? 9.011 -8.028 -10.410 1.00 85.44 96 THR A O 1
ATOM 796 N N . LYS A 1 97 ? 8.663 -7.741 -12.605 1.00 92.25 97 LYS A N 1
ATOM 797 C CA . LYS A 1 97 ? 10.009 -7.218 -12.890 1.00 92.25 97 LYS A CA 1
ATOM 798 C C . LYS A 1 97 ? 10.054 -5.723 -12.559 1.00 92.25 97 LYS A C 1
ATOM 800 O O . LYS A 1 97 ? 10.064 -4.892 -13.458 1.00 92.25 97 LYS A O 1
ATOM 805 N N . LEU A 1 98 ? 10.026 -5.401 -11.270 1.00 91.69 98 LEU A N 1
ATOM 806 C CA . LEU A 1 98 ? 10.171 -4.031 -10.775 1.00 91.69 98 LEU A CA 1
ATOM 807 C C . LEU A 1 98 ? 11.637 -3.599 -10.793 1.00 91.69 98 LEU A C 1
ATOM 809 O O . LEU A 1 98 ? 12.537 -4.416 -10.563 1.00 91.69 98 LEU A O 1
ATOM 813 N N . GLY A 1 99 ? 11.870 -2.306 -11.017 1.00 94.38 99 GLY A N 1
ATOM 814 C CA . GLY A 1 99 ? 13.187 -1.713 -10.805 1.00 94.38 99 GLY A CA 1
ATOM 815 C C . GLY A 1 99 ? 13.605 -1.803 -9.332 1.00 94.38 99 GLY A C 1
ATOM 816 O O . GLY A 1 99 ? 12.764 -1.861 -8.433 1.00 94.38 99 GLY A O 1
ATOM 817 N N . ALA A 1 100 ? 14.913 -1.800 -9.061 1.00 93.25 100 ALA A N 1
ATOM 818 C CA . ALA A 1 100 ? 15.428 -1.892 -7.691 1.00 93.25 100 ALA A CA 1
ATOM 819 C C . ALA A 1 100 ? 14.924 -0.747 -6.790 1.00 93.25 100 ALA A C 1
ATOM 821 O O . ALA A 1 100 ? 14.598 -0.972 -5.626 1.00 93.25 100 ALA A O 1
ATOM 822 N N . GLU A 1 101 ? 14.815 0.462 -7.340 1.00 93.31 101 GLU A N 1
ATOM 823 C CA . GLU A 1 101 ? 14.351 1.651 -6.621 1.00 93.31 101 GLU A CA 1
ATOM 824 C C . GLU A 1 101 ? 12.855 1.578 -6.272 1.00 93.31 101 GLU A C 1
ATOM 826 O O . GLU A 1 101 ? 12.469 1.810 -5.127 1.00 93.31 101 GLU A O 1
ATOM 831 N N . GLU A 1 102 ? 12.015 1.162 -7.223 1.00 91.38 102 GLU A N 1
ATOM 832 C CA . GLU A 1 102 ? 10.578 0.949 -7.002 1.00 91.38 102 GLU A CA 1
ATOM 833 C C . GLU A 1 102 ? 10.333 -0.148 -5.965 1.00 91.38 102 GLU A C 1
ATOM 835 O O . GLU A 1 102 ? 9.513 0.013 -5.060 1.00 91.38 102 GLU A O 1
ATOM 840 N N . ARG A 1 103 ? 11.096 -1.244 -6.050 1.00 93.25 103 ARG A N 1
ATOM 841 C CA . ARG A 1 103 ? 11.039 -2.330 -5.072 1.00 93.25 103 ARG A CA 1
ATOM 842 C C . ARG A 1 103 ? 11.412 -1.833 -3.678 1.00 93.25 103 ARG A C 1
ATOM 844 O O . ARG A 1 103 ? 10.703 -2.140 -2.726 1.00 93.25 103 ARG A O 1
ATOM 851 N N . LEU A 1 104 ? 12.481 -1.045 -3.550 1.00 94.69 104 LEU A N 1
ATOM 852 C CA . LEU A 1 104 ? 12.887 -0.463 -2.269 1.00 94.69 104 LEU A CA 1
ATOM 853 C C . LEU A 1 104 ? 11.795 0.442 -1.687 1.00 94.69 104 LEU A C 1
ATOM 855 O O . LEU A 1 104 ? 11.538 0.387 -0.484 1.00 94.69 104 LEU A O 1
ATOM 859 N N . LYS A 1 105 ? 11.142 1.251 -2.528 1.00 95.12 105 LYS A N 1
ATOM 860 C CA . LYS A 1 105 ? 10.017 2.092 -2.109 1.00 95.12 105 LYS A CA 1
ATOM 861 C C . LYS A 1 105 ? 8.860 1.245 -1.571 1.00 95.12 105 LYS A C 1
ATOM 863 O O . LYS A 1 105 ? 8.442 1.464 -0.440 1.00 95.12 105 LYS A O 1
ATOM 868 N N . MET A 1 106 ? 8.429 0.218 -2.307 1.00 93.94 106 MET A N 1
ATOM 869 C CA . MET A 1 106 ? 7.355 -0.675 -1.852 1.00 93.94 106 MET A CA 1
ATOM 870 C C . MET A 1 106 ? 7.701 -1.407 -0.546 1.00 93.94 106 MET A C 1
ATOM 872 O O . MET A 1 106 ? 6.839 -1.546 0.315 1.00 93.94 106 MET A O 1
ATOM 876 N N . VAL A 1 107 ? 8.958 -1.835 -0.349 1.00 95.81 107 VAL A N 1
ATOM 877 C CA . VAL A 1 107 ? 9.389 -2.440 0.929 1.00 95.81 107 VAL A CA 1
ATOM 878 C C . VAL A 1 107 ? 9.233 -1.452 2.088 1.00 95.81 107 VAL A C 1
ATOM 880 O O . VAL A 1 107 ? 8.774 -1.837 3.164 1.00 95.81 107 VAL A O 1
ATOM 883 N N . LYS A 1 108 ? 9.602 -0.180 1.890 1.00 96.31 108 LYS A N 1
ATOM 884 C CA . LYS A 1 108 ? 9.434 0.856 2.921 1.00 96.31 108 LYS A CA 1
ATOM 885 C C . LYS A 1 108 ? 7.959 1.078 3.247 1.00 96.31 108 LYS A C 1
ATOM 887 O O . LYS A 1 108 ? 7.612 1.119 4.426 1.00 96.31 108 LYS A O 1
ATOM 892 N N . ASP A 1 109 ? 7.113 1.154 2.224 1.00 93.31 109 ASP A N 1
ATOM 893 C CA . ASP A 1 109 ? 5.672 1.354 2.387 1.00 93.31 109 ASP A CA 1
ATOM 894 C C . ASP A 1 109 ? 5.027 0.161 3.120 1.00 93.31 109 ASP A C 1
ATOM 896 O O . ASP A 1 109 ? 4.268 0.354 4.070 1.00 93.31 109 ASP A O 1
ATOM 900 N N . LEU A 1 110 ? 5.404 -1.080 2.776 1.00 95.31 110 LEU A N 1
ATOM 901 C CA . LEU A 1 110 ? 4.971 -2.286 3.497 1.00 95.31 110 LEU A CA 1
ATOM 902 C C . LEU A 1 110 ? 5.428 -2.296 4.955 1.00 95.31 110 LEU A C 1
ATOM 904 O O . LEU A 1 110 ? 4.644 -2.627 5.842 1.00 95.31 110 LEU A O 1
ATOM 908 N N . SER A 1 111 ? 6.674 -1.900 5.222 1.00 96.06 111 SER A N 1
ATOM 909 C CA . SER A 1 111 ? 7.188 -1.806 6.590 1.00 96.06 111 SER A CA 1
ATOM 910 C C . SER A 1 111 ? 6.405 -0.786 7.422 1.00 96.06 111 SER A C 1
ATOM 912 O O . SER A 1 111 ? 6.109 -1.045 8.589 1.00 96.06 111 SER A O 1
ATOM 914 N N . ALA A 1 112 ? 6.033 0.352 6.830 1.00 94.88 112 ALA A N 1
ATOM 915 C CA . ALA A 1 112 ? 5.204 1.354 7.492 1.00 94.88 112 ALA A CA 1
ATOM 916 C C . ALA A 1 112 ? 3.791 0.821 7.786 1.00 94.88 112 ALA A C 1
ATOM 918 O O . ALA A 1 112 ? 3.326 0.926 8.921 1.00 94.88 112 ALA A O 1
ATOM 919 N N . MET A 1 113 ? 3.143 0.179 6.806 1.00 93.88 113 MET A N 1
ATOM 920 C CA . MET A 1 113 ? 1.829 -0.450 6.994 1.00 93.88 113 MET A CA 1
ATOM 921 C C . MET A 1 113 ? 1.854 -1.504 8.107 1.00 93.88 113 MET A C 1
ATOM 923 O O . MET A 1 113 ? 0.976 -1.514 8.967 1.00 93.88 113 MET A O 1
ATOM 927 N N . GLN A 1 114 ? 2.891 -2.344 8.146 1.00 95.12 114 GLN A N 1
ATOM 928 C CA . GLN A 1 114 ? 3.038 -3.375 9.171 1.00 95.12 114 GLN A CA 1
ATOM 929 C C . GLN A 1 114 ? 3.216 -2.787 10.578 1.00 95.12 114 GLN A C 1
ATOM 931 O O . GLN A 1 114 ? 2.615 -3.288 11.528 1.00 95.12 114 GLN A O 1
ATOM 936 N N . LYS A 1 115 ? 3.995 -1.707 10.724 1.00 94.56 115 LYS A N 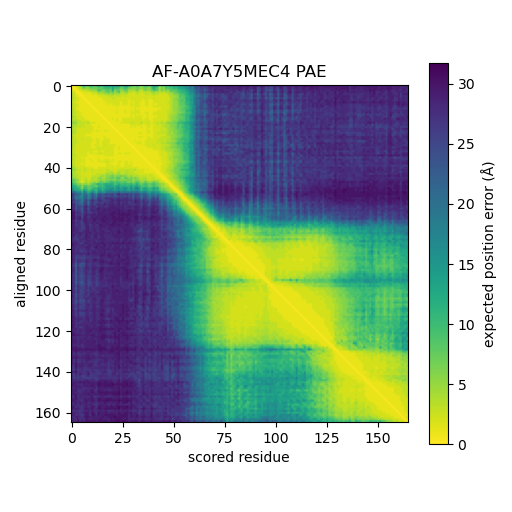1
ATOM 937 C CA . LYS A 1 115 ? 4.142 -0.999 12.009 1.00 94.56 115 LYS A CA 1
ATOM 938 C C . LYS A 1 115 ? 2.820 -0.408 12.489 1.00 94.56 115 LYS A C 1
ATOM 940 O O . LYS A 1 115 ? 2.478 -0.570 13.657 1.00 94.56 115 LYS A O 1
ATOM 945 N N . ASN A 1 116 ? 2.069 0.229 11.593 1.00 91.25 116 ASN A N 1
ATOM 946 C CA . ASN A 1 116 ? 0.763 0.794 11.929 1.00 91.25 116 ASN A CA 1
ATOM 947 C C . ASN A 1 116 ? -0.213 -0.303 12.373 1.00 91.25 116 ASN A C 1
ATOM 949 O O . ASN A 1 116 ? -0.899 -0.149 13.377 1.00 91.25 116 ASN A O 1
ATOM 953 N N . LEU A 1 117 ? -0.218 -1.445 11.682 1.00 93.25 117 LEU A N 1
ATOM 954 C CA . LEU A 1 117 ? -1.064 -2.582 12.037 1.00 93.25 117 LEU A CA 1
ATOM 955 C C . LEU A 1 117 ? -0.708 -3.166 13.412 1.00 93.25 117 LEU A C 1
ATOM 957 O O . LEU A 1 117 ? -1.598 -3.487 14.197 1.00 93.25 117 LEU A O 1
ATOM 961 N N . GLN A 1 118 ? 0.583 -3.263 13.738 1.00 91.44 118 GLN A N 1
ATOM 962 C CA . GLN A 1 118 ? 1.033 -3.678 15.069 1.00 91.44 118 GLN A CA 1
ATOM 963 C C . GLN A 1 118 ? 0.620 -2.684 16.159 1.00 91.44 118 GLN A C 1
ATOM 965 O O . GLN A 1 118 ? 0.174 -3.113 17.220 1.00 91.44 118 GLN A O 1
ATOM 970 N N . ALA A 1 119 ? 0.732 -1.379 15.898 1.00 88.44 119 ALA A N 1
ATOM 971 C CA . ALA A 1 119 ? 0.298 -0.346 16.835 1.00 88.44 119 ALA A CA 1
ATOM 972 C C . ALA A 1 119 ? -1.207 -0.448 17.126 1.00 88.44 119 ALA A C 1
ATOM 974 O O . ALA A 1 119 ? -1.596 -0.471 18.290 1.00 88.44 119 ALA A O 1
ATOM 975 N N . LEU A 1 120 ? -2.034 -0.627 16.092 1.00 87.69 120 LEU A N 1
ATOM 976 C CA . LEU A 1 120 ? -3.480 -0.821 16.243 1.00 87.69 120 LEU A CA 1
ATOM 977 C C . LEU A 1 120 ? -3.821 -2.106 17.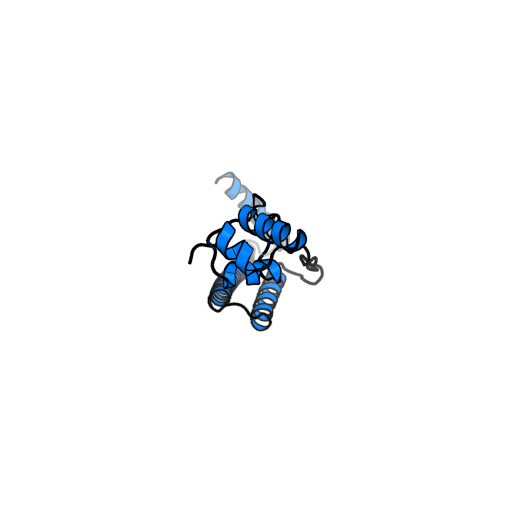014 1.00 87.69 120 LEU A C 1
ATOM 979 O O . LEU A 1 120 ? -4.684 -2.096 17.891 1.00 87.69 120 LEU A O 1
ATOM 983 N N . LYS A 1 121 ? -3.111 -3.213 16.751 1.00 87.69 121 LYS A N 1
ATOM 984 C CA . LYS A 1 121 ? -3.282 -4.462 17.516 1.00 87.69 121 LYS A CA 1
ATOM 985 C C . LYS A 1 121 ? -2.938 -4.278 18.995 1.00 87.69 121 LYS A C 1
ATOM 987 O O . LYS A 1 121 ? -3.659 -4.789 19.852 1.00 87.69 121 LYS A O 1
ATOM 992 N N . LEU A 1 122 ? -1.861 -3.552 19.295 1.00 81.31 122 LEU A N 1
ATOM 993 C CA . LEU A 1 122 ? -1.477 -3.224 20.668 1.00 81.31 122 LEU A CA 1
ATOM 994 C C . LEU A 1 122 ? -2.524 -2.337 21.338 1.00 81.31 122 LEU A C 1
ATOM 996 O O . LEU A 1 122 ? -2.917 -2.630 22.461 1.00 81.31 122 LEU A O 1
ATOM 1000 N N . GLU A 1 123 ? -3.017 -1.312 20.649 1.00 84.12 123 GLU A N 1
ATOM 1001 C CA . GLU A 1 123 ? -4.063 -0.426 21.158 1.00 84.12 123 GLU A CA 1
ATOM 1002 C C . GLU A 1 123 ? -5.343 -1.201 21.490 1.00 84.12 123 GLU A C 1
ATOM 1004 O O . GLU A 1 123 ? -5.838 -1.114 22.610 1.00 84.12 123 GLU A O 1
ATOM 1009 N N . LYS A 1 124 ? -5.821 -2.051 20.573 1.00 85.19 124 LYS A N 1
ATOM 1010 C CA . LYS A 1 124 ? -6.982 -2.926 20.799 1.00 85.19 124 LYS A CA 1
ATOM 1011 C C . LYS A 1 124 ? -6.771 -3.848 22.004 1.00 85.19 124 LYS A C 1
ATOM 1013 O O . LYS A 1 124 ? -7.677 -4.056 22.807 1.00 85.19 124 LYS A O 1
ATOM 1018 N N . HIS A 1 125 ? -5.572 -4.412 22.147 1.00 75.88 125 HIS A N 1
ATOM 1019 C CA . HIS A 1 125 ? -5.244 -5.280 23.275 1.00 75.88 125 HIS A CA 1
ATOM 1020 C C . HIS A 1 125 ? -5.200 -4.515 24.604 1.00 75.88 125 HIS A C 1
ATOM 1022 O O . HIS A 1 125 ? -5.703 -5.013 25.608 1.00 75.88 125 HIS A O 1
ATOM 1028 N N . LEU A 1 126 ? -4.633 -3.307 24.611 1.00 68.75 126 LEU A N 1
ATOM 1029 C CA . LEU A 1 126 ? -4.612 -2.430 25.781 1.00 68.75 126 LEU A CA 1
ATOM 1030 C C . LEU A 1 126 ? -6.031 -2.018 26.183 1.00 68.75 126 LEU A C 1
ATOM 1032 O O . LEU A 1 126 ? -6.395 -2.208 27.336 1.00 68.75 126 LEU A O 1
ATOM 1036 N N . GLN A 1 127 ? -6.869 -1.605 25.227 1.00 79.38 127 GLN A N 1
ATOM 1037 C CA . GLN A 1 127 ? -8.284 -1.301 25.468 1.00 79.38 127 GLN A CA 1
ATOM 1038 C C . GLN A 1 127 ? -9.034 -2.493 26.086 1.00 79.38 127 GLN A C 1
ATOM 1040 O O . GLN A 1 127 ? -9.817 -2.324 27.021 1.00 79.38 127 GLN A O 1
ATOM 1045 N N . ASN A 1 128 ? -8.770 -3.715 25.612 1.00 78.88 128 ASN A N 1
ATOM 1046 C CA . ASN A 1 128 ? -9.371 -4.924 26.178 1.00 78.88 128 ASN A CA 1
ATOM 1047 C C . ASN A 1 128 ? -8.869 -5.224 27.600 1.00 78.88 128 ASN A C 1
ATOM 1049 O O . ASN A 1 128 ? -9.663 -5.607 28.459 1.00 78.88 128 ASN A O 1
ATOM 1053 N N . ILE A 1 129 ? -7.568 -5.056 27.867 1.00 74.38 129 ILE A N 1
ATOM 1054 C CA . ILE A 1 129 ? -7.016 -5.205 29.222 1.00 74.38 129 ILE A CA 1
ATOM 1055 C C . ILE A 1 129 ? -7.649 -4.182 30.163 1.00 74.38 129 ILE A C 1
ATOM 1057 O O . ILE A 1 129 ? -8.073 -4.556 31.257 1.00 74.38 129 ILE A O 1
ATOM 1061 N N . ASP 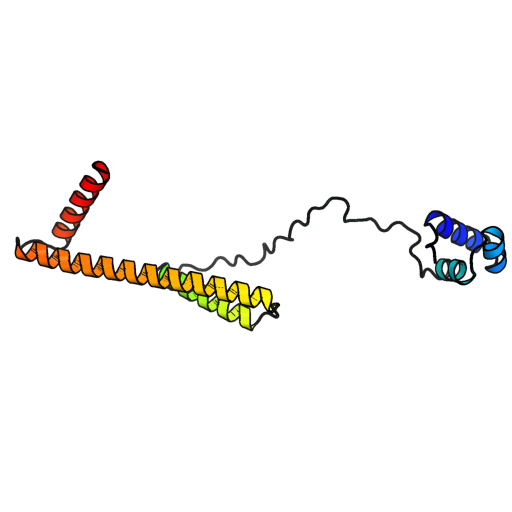A 1 130 ? -7.739 -2.924 29.738 1.00 78.69 130 ASP A N 1
ATOM 1062 C CA . ASP A 1 130 ? -8.317 -1.844 30.530 1.00 78.69 130 ASP A CA 1
ATOM 1063 C C . ASP A 1 130 ? -9.787 -2.125 30.836 1.00 78.69 130 ASP A C 1
ATOM 1065 O O . ASP A 1 130 ? -10.210 -1.950 31.976 1.00 78.69 130 ASP A O 1
ATOM 1069 N N . ALA A 1 131 ? -10.548 -2.663 29.877 1.00 78.94 131 ALA A N 1
ATOM 1070 C CA . ALA A 1 131 ? -11.928 -3.089 30.098 1.00 78.94 131 ALA A CA 1
ATOM 1071 C C . ALA A 1 131 ? -12.032 -4.201 31.158 1.00 78.94 131 ALA A C 1
ATOM 1073 O O . ALA A 1 131 ? -12.867 -4.125 32.062 1.00 78.94 131 ALA A O 1
ATOM 1074 N N . VAL A 1 132 ? -11.157 -5.213 31.105 1.00 84.88 132 VAL A N 1
ATOM 1075 C CA . VAL A 1 132 ? -11.120 -6.290 32.111 1.00 84.88 132 VAL A CA 1
ATOM 1076 C C . VAL A 1 132 ? -10.709 -5.756 33.484 1.00 84.88 132 VAL A C 1
ATOM 1078 O O . VAL A 1 132 ? -11.285 -6.148 34.504 1.00 84.88 132 VAL A O 1
ATOM 1081 N N . LEU A 1 133 ? -9.718 -4.866 33.535 1.00 86.75 133 LEU A N 1
ATOM 1082 C CA . LEU A 1 133 ? -9.250 -4.249 34.771 1.00 86.75 133 LEU A CA 1
ATOM 1083 C C . LEU A 1 133 ? -10.341 -3.367 35.390 1.00 86.75 133 LEU A C 1
ATOM 1085 O O . LEU A 1 133 ? -10.629 -3.512 36.577 1.00 86.75 133 LEU A O 1
ATOM 1089 N N . LEU A 1 134 ? -10.994 -2.524 34.588 1.00 85.69 134 LEU A N 1
ATOM 1090 C CA . LEU A 1 134 ? -12.134 -1.699 34.994 1.00 85.69 134 LEU A CA 1
ATOM 1091 C C . LEU A 1 134 ? -13.267 -2.560 35.538 1.00 85.69 134 LEU A C 1
ATOM 1093 O O . LEU A 1 134 ? -13.749 -2.300 36.639 1.00 85.69 134 LEU A O 1
ATOM 1097 N N . ALA A 1 135 ? -13.639 -3.632 34.836 1.00 88.06 135 ALA A N 1
ATOM 1098 C CA . ALA A 1 135 ? -14.678 -4.540 35.303 1.00 88.06 135 ALA A CA 1
ATOM 1099 C C . ALA A 1 135 ? -14.318 -5.175 36.657 1.00 88.06 135 ALA A C 1
ATOM 1101 O O . ALA A 1 135 ? -15.173 -5.292 37.535 1.00 88.06 135 ALA A O 1
ATOM 1102 N N . ARG A 1 136 ? -13.046 -5.543 36.871 1.00 92.56 136 ARG A N 1
ATOM 1103 C CA . ARG A 1 136 ? -12.571 -6.044 38.172 1.00 92.56 136 ARG A CA 1
ATOM 1104 C C . ARG A 1 136 ? -12.609 -4.977 39.264 1.00 92.56 136 ARG A C 1
ATOM 1106 O O . ARG A 1 136 ? -12.983 -5.298 40.389 1.00 92.56 136 ARG A O 1
ATOM 1113 N N . ILE A 1 137 ? -12.226 -3.738 38.956 1.00 90.94 137 ILE A N 1
ATOM 1114 C CA . ILE A 1 137 ? -12.265 -2.624 39.911 1.00 90.94 137 ILE A CA 1
ATOM 1115 C C . ILE A 1 137 ? -13.712 -2.346 40.318 1.00 90.94 137 ILE A C 1
ATOM 1117 O O . ILE A 1 137 ? -14.005 -2.340 41.509 1.00 90.94 137 ILE A O 1
ATOM 1121 N N . VAL A 1 138 ? -14.627 -2.195 39.359 1.00 91.00 138 VAL A N 1
ATOM 1122 C CA . VAL A 1 138 ? -16.043 -1.901 39.630 1.00 91.00 138 VAL A CA 1
ATOM 1123 C C . VAL A 1 138 ? -16.688 -3.015 40.454 1.00 91.00 138 VAL A C 1
ATOM 1125 O O . VAL A 1 138 ? -17.299 -2.737 41.484 1.00 91.00 138 VAL A O 1
ATOM 1128 N N . ARG A 1 139 ? -16.449 -4.284 40.097 1.00 94.06 139 ARG A N 1
ATOM 1129 C CA . ARG A 1 139 ? -16.949 -5.438 40.866 1.00 94.06 139 ARG A CA 1
ATOM 1130 C C . ARG A 1 139 ? -16.376 -5.544 42.275 1.00 94.06 139 ARG A C 1
ATOM 1132 O O . ARG A 1 139 ? -16.982 -6.178 43.132 1.00 94.06 139 ARG A O 1
ATOM 1139 N N . ARG A 1 140 ? -15.213 -4.942 42.539 1.00 96.19 140 ARG A N 1
ATOM 1140 C CA . ARG A 1 140 ? -14.654 -4.869 43.894 1.00 96.19 140 ARG A CA 1
ATOM 1141 C C . ARG A 1 140 ? -15.466 -3.934 44.793 1.00 96.19 140 ARG A C 1
ATOM 1143 O O . ARG A 1 140 ? -15.512 -4.172 45.996 1.00 96.19 140 ARG A O 1
ATOM 1150 N N . PHE A 1 141 ? -16.078 -2.897 44.222 1.00 95.56 141 PHE A N 1
ATOM 1151 C CA . PHE A 1 141 ? -16.941 -1.959 44.942 1.00 95.56 141 PHE A CA 1
ATOM 1152 C C . PHE A 1 141 ? -18.399 -2.427 44.985 1.00 95.56 141 PHE A C 1
ATOM 1154 O O . PHE A 1 141 ? -19.023 -2.335 46.038 1.00 95.56 141 PHE A O 1
ATOM 1161 N N . ASP A 1 142 ? -18.918 -2.978 43.885 1.00 95.94 142 ASP A N 1
ATOM 1162 C CA . ASP A 1 142 ? -20.241 -3.604 43.836 1.00 95.94 142 ASP A CA 1
ATOM 1163 C C . ASP A 1 142 ? -20.199 -4.939 43.063 1.00 95.94 142 ASP A C 1
ATOM 1165 O O . ASP A 1 142 ? -20.239 -4.961 41.828 1.00 95.94 142 ASP A O 1
ATOM 1169 N N . PRO A 1 143 ? -20.131 -6.079 43.778 1.00 96.50 143 PRO A N 1
ATOM 1170 C CA . PRO A 1 143 ? -20.030 -7.401 43.164 1.00 96.50 143 PRO A CA 1
ATOM 1171 C C . PRO A 1 143 ? -21.269 -7.845 42.381 1.00 96.50 143 PRO A C 1
ATOM 1173 O O . PRO A 1 143 ? -21.187 -8.833 41.652 1.00 96.50 143 PRO A O 1
ATOM 1176 N N . LYS A 1 144 ? -22.424 -7.187 42.559 1.00 97.31 144 LYS A N 1
ATOM 1177 C CA . LYS A 1 144 ? -23.687 -7.600 41.925 1.00 97.31 144 LYS A CA 1
ATOM 1178 C C . LYS A 1 144 ? -23.858 -7.039 40.515 1.00 97.31 144 LYS A C 1
ATOM 1180 O O . LYS A 1 144 ? -24.766 -7.479 39.812 1.00 97.31 144 LYS A O 1
ATOM 1185 N N . LEU A 1 145 ? -23.012 -6.092 40.109 1.00 95.19 145 LEU A N 1
ATOM 1186 C CA . LEU A 1 145 ? -23.094 -5.469 38.794 1.00 95.19 145 LEU A CA 1
ATOM 1187 C C . LEU A 1 145 ? -22.793 -6.466 37.672 1.00 95.19 145 LEU A C 1
ATOM 1189 O O . LEU A 1 145 ? -21.795 -7.199 37.690 1.00 95.19 145 LEU A O 1
ATOM 1193 N N . THR A 1 146 ? -23.667 -6.453 36.668 1.00 94.69 146 THR A N 1
ATOM 1194 C CA . THR A 1 146 ? -23.493 -7.212 35.429 1.00 94.69 146 THR A CA 1
ATOM 1195 C C . THR A 1 146 ? -22.519 -6.495 34.489 1.00 94.69 146 THR A C 1
ATOM 1197 O O . THR A 1 146 ? -22.255 -5.303 34.653 1.00 94.69 146 THR A O 1
ATOM 1200 N N . ASP A 1 147 ? -21.963 -7.199 33.496 1.00 85.94 147 ASP 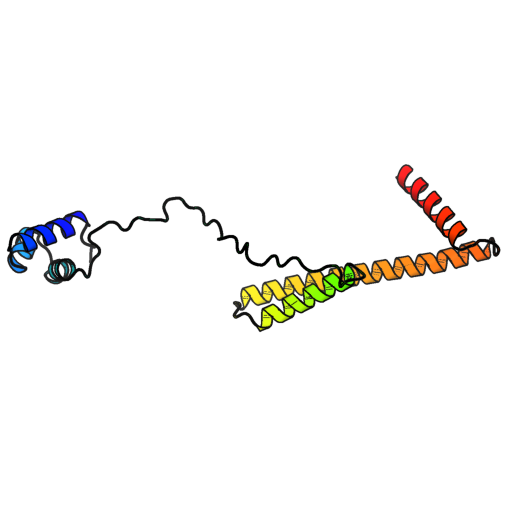A N 1
ATOM 1201 C CA . ASP A 1 147 ? -21.078 -6.562 32.506 1.00 85.94 147 ASP A CA 1
ATOM 1202 C C . ASP A 1 147 ? -21.798 -5.435 31.737 1.00 85.94 147 ASP A C 1
ATOM 1204 O O . ASP A 1 147 ? -21.194 -4.395 31.479 1.00 85.94 147 ASP A O 1
ATOM 1208 N N . ASP A 1 148 ? -23.098 -5.583 31.459 1.00 87.94 148 ASP A N 1
ATOM 1209 C CA . ASP A 1 148 ? -23.908 -4.565 30.777 1.00 87.94 148 ASP A CA 1
ATOM 1210 C C . ASP A 1 148 ? -24.046 -3.275 31.600 1.00 87.94 148 ASP A C 1
ATOM 1212 O O . ASP A 1 148 ? -23.946 -2.171 31.055 1.00 87.94 148 ASP A O 1
ATOM 1216 N N . ASP A 1 149 ? -24.217 -3.392 32.922 1.00 91.69 149 ASP A N 1
ATOM 1217 C CA . ASP A 1 149 ? -24.264 -2.230 33.813 1.00 91.69 149 ASP A CA 1
ATOM 1218 C C . ASP A 1 149 ? -22.918 -1.497 33.845 1.00 91.69 149 ASP A C 1
ATOM 1220 O O . ASP A 1 149 ? -22.880 -0.266 33.789 1.00 91.69 149 ASP A O 1
ATOM 1224 N N . ILE A 1 150 ? -21.811 -2.245 33.883 1.00 87.00 150 ILE A N 1
ATOM 1225 C CA . ILE A 1 150 ? -20.452 -1.689 33.872 1.00 87.00 150 ILE A CA 1
ATOM 1226 C C . ILE A 1 150 ? -20.197 -0.954 32.550 1.00 87.00 150 ILE A C 1
ATOM 1228 O O . ILE A 1 150 ? -19.714 0.178 32.559 1.00 87.00 150 ILE A O 1
ATOM 1232 N N . ILE A 1 151 ? -20.571 -1.554 31.414 1.00 84.31 151 ILE A N 1
ATOM 1233 C CA . ILE A 1 151 ? -20.447 -0.929 30.089 1.00 84.31 151 ILE A CA 1
ATOM 1234 C C . ILE A 1 151 ? -21.262 0.367 30.022 1.00 84.31 151 ILE A C 1
ATOM 1236 O O . ILE A 1 151 ? -20.777 1.364 29.482 1.00 84.31 151 ILE A O 1
ATOM 1240 N N . ARG A 1 152 ? -22.484 0.377 30.571 1.00 89.69 152 ARG A N 1
ATOM 1241 C CA . ARG A 1 152 ? -23.322 1.582 30.622 1.00 89.69 152 ARG A CA 1
ATOM 1242 C C . ARG A 1 152 ? -22.645 2.695 31.424 1.00 89.69 152 ARG A C 1
ATOM 1244 O O . ARG A 1 152 ? -22.525 3.799 30.901 1.00 89.69 152 ARG A O 1
ATOM 1251 N N . ILE A 1 153 ? -22.145 2.393 32.626 1.00 86.31 153 ILE A N 1
ATOM 1252 C CA . ILE A 1 153 ? -21.441 3.363 33.485 1.00 86.31 153 ILE A CA 1
ATOM 1253 C C . ILE A 1 153 ? -20.231 3.956 32.752 1.00 86.31 153 ILE A C 1
ATOM 1255 O O . ILE A 1 153 ? -20.064 5.173 32.711 1.00 86.31 153 ILE A O 1
ATOM 1259 N N . VAL A 1 154 ? -19.409 3.113 32.118 1.00 85.06 154 VAL A N 1
ATOM 1260 C CA . VAL A 1 154 ? -18.220 3.573 31.382 1.00 85.06 154 VAL A CA 1
ATOM 1261 C C . VAL A 1 154 ? -18.602 4.498 30.224 1.00 85.06 154 VAL A C 1
ATOM 1263 O O . VAL A 1 154 ? -17.979 5.544 30.048 1.00 85.06 154 VAL A O 1
ATOM 1266 N N . LYS A 1 155 ? -19.639 4.154 29.449 1.00 82.75 155 LYS A N 1
ATOM 1267 C CA . LYS A 1 155 ? -20.117 4.999 28.342 1.00 82.75 155 LYS A CA 1
ATOM 1268 C C . LYS A 1 155 ? -20.649 6.344 28.831 1.00 82.75 155 LYS A C 1
ATOM 1270 O O . LYS A 1 155 ? -20.355 7.368 28.218 1.00 82.75 155 LYS A O 1
ATOM 1275 N N . GLU A 1 156 ? -21.411 6.356 29.923 1.00 89.81 156 GLU A N 1
ATOM 1276 C CA . GLU A 1 156 ? -21.920 7.593 30.522 1.00 89.81 156 GLU A CA 1
ATOM 1277 C C . GLU A 1 156 ? -20.769 8.521 30.930 1.00 89.81 156 GLU A C 1
ATOM 1279 O O . GLU A 1 156 ? -20.761 9.688 30.535 1.00 89.81 156 GLU A O 1
ATOM 1284 N N . GLU A 1 157 ? -19.753 8.005 31.623 1.00 87.62 157 GLU A N 1
ATOM 1285 C CA . GLU A 1 157 ? -18.587 8.799 32.031 1.00 87.62 157 GLU A CA 1
ATOM 1286 C C . GLU A 1 157 ? -17.756 9.291 30.836 1.00 87.62 157 GLU A C 1
ATOM 1288 O O . GLU A 1 157 ? -17.382 10.463 30.790 1.00 87.62 157 GLU A O 1
ATOM 1293 N N . GLN A 1 158 ? -17.552 8.463 29.805 1.00 81.62 158 GLN A N 1
ATOM 1294 C CA . GLN A 1 158 ? -16.884 8.900 28.571 1.00 81.62 158 GLN A CA 1
ATOM 1295 C C . GLN A 1 158 ? -17.608 10.081 27.906 1.00 81.62 158 GLN A C 1
ATOM 1297 O O . GLN A 1 158 ? -16.964 11.034 27.465 1.00 81.62 158 GLN A O 1
ATOM 1302 N N . THR A 1 159 ? -18.945 10.057 27.855 1.00 85.88 159 THR A N 1
ATOM 1303 C CA . THR A 1 159 ? -19.717 11.169 27.272 1.00 85.88 159 THR A CA 1
ATOM 1304 C C . THR A 1 159 ? -19.671 12.448 28.102 1.00 85.88 159 THR A C 1
ATOM 1306 O O . THR A 1 159 ? -19.806 13.529 27.529 1.00 85.88 159 THR A O 1
ATOM 1309 N N . LYS A 1 160 ? -19.483 12.356 29.425 1.00 91.44 160 LYS A N 1
ATOM 1310 C CA . LYS A 1 160 ? -19.289 13.532 30.287 1.00 91.44 160 LYS A CA 1
ATOM 1311 C C . LYS A 1 160 ? -17.930 14.171 30.023 1.00 91.44 160 LYS A C 1
ATOM 1313 O O . LYS A 1 160 ? -17.884 15.352 29.700 1.00 91.44 160 LYS A O 1
ATOM 1318 N N . ILE A 1 161 ? -16.862 13.369 30.023 1.00 87.44 161 ILE A N 1
ATOM 1319 C CA . ILE A 1 161 ? -15.495 13.841 29.742 1.00 87.44 161 ILE A CA 1
ATOM 1320 C C . ILE A 1 161 ? -15.426 14.535 28.375 1.00 87.44 161 ILE A C 1
ATOM 1322 O O . ILE A 1 161 ? -14.846 15.611 28.255 1.00 87.44 161 ILE A O 1
ATOM 1326 N N . ALA A 1 162 ? -16.065 13.960 27.350 1.00 83.38 162 ALA A N 1
ATOM 1327 C CA . ALA A 1 162 ? -16.075 14.526 26.001 1.00 83.38 162 ALA A CA 1
ATOM 1328 C C . ALA A 1 162 ? -16.857 15.847 25.873 1.00 83.38 162 ALA A C 1
ATOM 1330 O O . ALA A 1 162 ? -16.660 16.568 24.904 1.00 83.38 162 ALA A O 1
ATOM 1331 N N . LYS A 1 163 ? -17.772 16.149 26.804 1.00 89.25 163 LYS A N 1
ATOM 1332 C CA . LYS A 1 163 ? -18.501 17.431 26.851 1.00 89.25 163 LYS A CA 1
ATOM 1333 C C . LYS A 1 163 ? -17.762 18.501 27.653 1.00 89.25 163 LYS A C 1
ATOM 1335 O O . LYS A 1 163 ? -18.052 19.680 27.482 1.00 89.25 163 LYS A O 1
ATOM 1340 N N . GLU A 1 164 ? -16.885 18.082 28.558 1.00 87.38 164 GLU A N 1
ATOM 1341 C CA . GLU A 1 164 ? -16.075 18.963 29.405 1.00 87.38 164 GLU A CA 1
ATOM 1342 C C . GLU A 1 164 ? -14.724 19.326 28.769 1.00 87.38 164 GLU A C 1
ATOM 1344 O O . GLU A 1 164 ? -14.098 20.295 29.197 1.00 87.38 164 GLU A O 1
ATOM 1349 N N . SER A 1 165 ? -14.294 18.565 27.756 1.00 66.25 165 SER A N 1
ATOM 1350 C CA . SER A 1 165 ? -13.100 18.823 26.934 1.00 66.25 165 SER A CA 1
ATOM 1351 C C . SER A 1 165 ? -13.426 19.698 25.728 1.00 66.25 165 SER A C 1
ATOM 1353 O O . SER A 1 165 ? -12.591 20.571 25.402 1.00 66.25 165 SER A O 1
#

Nearest PDB structures (foldseek):
  8b4h-assembly1_A  TM=3.834E-01  e=2.609E-01  Geobacillus stearothermophilus
  8b4h-assembly1_D  TM=3.677E-01  e=5.253E-01  Geobacillus stearothermophilus
  5ipl-assembly1_F  TM=2.033E-01  e=3.295E-01  Escherichia coli

Sequence (165 aa):
MPKTSIPERKKILRLFKDGFSIQEIMDEMNLSYFKVYNVVQGRVKTRYSHRSDKGISRKVKDDEKLAEQVDLEGFNDVHDFMEHQIVLIARSMNKTKLGAEERLKMVKDLSAMQKNLQALKLEKHLQNIDAVLLARIVRRFDPKLTDDDIIRIVKEEQTKIAKES

Solvent-accessible surface area (backbone atoms only — not comparable to full-atom values): 10080 Å² total; per-residue (Å²): 132,88,78,82,51,54,68,56,46,47,51,53,52,47,46,48,73,75,66,49,52,74,66,59,53,23,64,77,66,74,45,57,66,69,63,55,50,37,44,72,70,61,78,44,83,63,62,83,71,82,70,78,73,80,77,62,69,81,69,68,75,72,72,76,81,72,77,65,80,74,77,60,88,86,46,96,43,73,65,59,46,51,53,51,51,54,52,52,53,60,53,46,62,73,73,49,93,64,54,72,68,60,49,53,50,52,53,53,53,49,53,51,53,52,51,53,52,50,52,52,53,50,50,54,50,49,55,52,50,50,51,53,49,50,53,52,54,51,36,71,78,44,73,83,65,49,72,69,57,52,53,50,53,53,52,54,52,53,56,50,54,67,71,76,105

Radius of gyration: 37.41 Å; Cα contacts (8 Å, |Δi|>4): 62; chains: 1; bounding box: 50×35×110 Å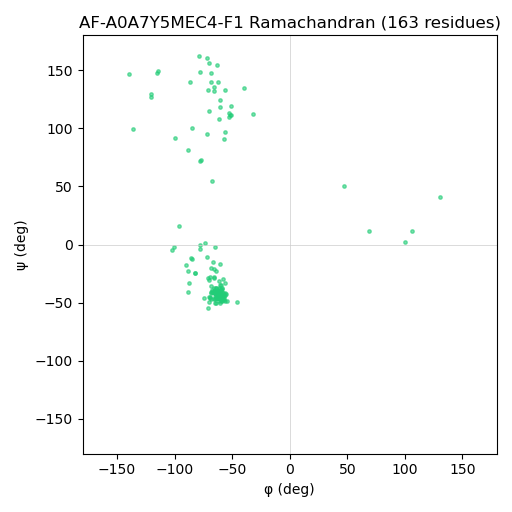

Mean predicted aligned error: 16.5 Å

Secondary structure (DSSP, 8-state):
-PPPPHHHHHHHHHHHHTT--HHHHHHHHT--HHHHHHHHTT-S--S----TTSS---------S-------TT-SSHHHHHHHHHHHHHHHHHHS---HHHHHHHHHHHHHHHHHHHHHHHHHHHHHHHHHHHHHHHHHH-TT--HHHHHHHHHHHHHHHHHH-

Foldseek 3Di:
DDQDDLVLLVVLCVCVVVPDDLVRSCVVVVHDSVNSVCSNVVVDDNDDDPPPPPDPDPPVPPVVPDPPVPPCVPDPDPLVVLVVVLVVLVVVLVVDPDDPVVSVVSVVVSVVSVVVSVVVVVVVVVVVVVLVVQVVVVCVVPVVDDSVNSVVVVVVVVVVVVVVD

pLDDT: mean 85.21, std 13.5, range [48.41, 97.56]